Protein AF-A0A9N9NTY4-F1 (afdb_monomer)

Mean predicted aligned error: 12.46 Å

Solvent-accessible surface area (backbone atoms only — not comparable to full-atom values): 7813 Å² total; per-residue (Å²): 131,90,59,57,76,75,66,49,48,66,52,98,88,73,50,57,98,69,40,56,17,31,62,40,91,76,48,48,73,50,34,24,39,99,88,70,46,78,51,60,67,74,39,76,20,42,33,26,40,33,42,88,59,48,63,97,58,52,89,96,32,67,69,62,27,59,68,37,36,48,98,88,60,28,34,60,66,55,32,26,24,28,38,40,92,86,54,37,33,30,68,80,48,58,77,69,57,55,49,76,56,99,89,43,78,41,44,41,66,62,55,24,53,62,53,40,72,36,94,91,40,92,73,61,86,67,76,88,85,131

Foldseek 3Di:
DPFFDDQADDDPVDDDPQWPHAGDPFKDKFFAAPVGDTDDAPDKHWIWMDGPRGDCADDPCVPRRVVQADPVGTGGPQFIWGAHPVRIIGTDGGNAPFDQDPNDTDHQVVVFVVVCVDPVDPGDGDDDDD

Secondary structure (DSSP, 8-state):
--SBS--EE--TTT--TTEEEEEPTT-EEEEE-TTSPBP-TT-EEEEEEESTTB---BTTBHHHHHHHB-TTSPEEEEEEEEE-TTSEEEEEEETT--EEETTEEE-HHHHHHHHHTSTT-S--------

pLDDT: mean 73.27, std 14.18, range [39.06, 92.06]

Sequence (130 aa):
LTETKFISWADEKKSAIDSVGMLLPNIEAKIIAEDGREMGYDDPGELCVRGPSVMKGYLNDECTTNKAFDKDGFLYMGDVAVMNKQGNLDITDRLKELIKYTGFQIAPAELEEIIISRPAVLDAAVLALT

Nearest PDB structures (foldseek):
  4fuq-assembly4_D  TM=7.267E-01  e=2.815E-09  Rhodopseudomonas palustris CGA009
  7tz4-assembly1_A  TM=7.138E-01  e=2.380E-09  Pseudomonas aeruginosa
  7tyb-assembly1_A  TM=7.105E-01  e=4.926E-09  Pseudomonas aeruginosa PAO1
  6e97-assembly1_A  TM=7.105E-01  e=1.687E-08  Thermobifida fusca YX
  9bhz-assembly1_A  TM=6.973E-01  e=2.110E-08  Acinetobacter baumannii ATCC 17978

Radius of gyration: 16.93 Å; Cα contacts (8 Å, |Δi|>4): 215; chains: 1; bounding box: 40×39×44 Å

InterPro domains:
  IPR000873 AMP-dependent synthetase/ligase domain [PF00501] (1-59)
  IPR042099 ANL, N-terminal domain [G3DSA:3.40.50.12780] (1-96)
  IPR045851 AMP-binding enzyme domain superfamily [G3DSA:3.30.300.30] (97-130)

Organism: NCBI:txid94023

Structure (mmCIF, N/CA/C/O backbone):
data_AF-A0A9N9NTY4-F1
#
_entry.id   AF-A0A9N9NTY4-F1
#
loop_
_atom_site.group_PDB
_atom_site.id
_atom_site.type_symbol
_atom_site.label_atom_id
_atom_site.label_alt_id
_atom_site.label_comp_id
_atom_site.label_asym_id
_atom_site.label_entity_id
_atom_site.label_seq_id
_atom_site.pdbx_PDB_ins_code
_atom_site.Cartn_x
_atom_site.Cartn_y
_atom_site.Cartn_z
_atom_site.occupancy
_atom_site.B_iso_or_equiv
_atom_site.auth_seq_id
_atom_site.auth_comp_id
_atom_site.auth_asym_id
_atom_site.auth_atom_id
_atom_site.pdbx_PDB_model_num
ATOM 1 N N . LEU A 1 1 ? 3.643 10.136 3.671 1.00 42.28 1 LEU A N 1
ATOM 2 C CA . LEU A 1 1 ? 4.093 9.729 5.030 1.00 42.28 1 LEU A CA 1
ATOM 3 C C . LEU A 1 1 ? 3.597 10.663 6.153 1.00 42.28 1 LEU A C 1
ATOM 5 O O . LEU A 1 1 ? 4.083 10.555 7.270 1.00 42.28 1 LEU A O 1
ATOM 9 N N . THR A 1 2 ? 2.609 11.539 5.926 1.00 39.06 2 THR A N 1
ATOM 10 C CA . THR A 1 2 ? 2.143 12.499 6.959 1.00 39.06 2 THR A CA 1
ATOM 11 C C . THR A 1 2 ? 0.849 12.060 7.659 1.00 39.06 2 THR A C 1
ATOM 13 O O . THR A 1 2 ? 0.351 12.765 8.529 1.00 39.06 2 THR A O 1
ATOM 16 N N . GLU A 1 3 ? 0.303 10.899 7.295 1.00 49.25 3 GLU A N 1
ATOM 17 C CA . GLU A 1 3 ? -1.089 10.533 7.607 1.00 49.25 3 GLU A CA 1
ATOM 18 C C . GLU A 1 3 ? -1.210 9.370 8.601 1.00 49.25 3 GLU A C 1
ATOM 20 O O . GLU A 1 3 ? -2.264 9.177 9.207 1.00 49.25 3 GLU A O 1
ATOM 25 N N . THR A 1 4 ? -0.109 8.661 8.861 1.00 41.59 4 THR A N 1
ATOM 26 C CA . THR A 1 4 ? -0.059 7.559 9.829 1.00 41.59 4 THR A CA 1
ATOM 27 C C . THR A 1 4 ? 1.339 7.443 10.423 1.00 41.59 4 THR A C 1
ATOM 29 O O . THR A 1 4 ? 2.341 7.281 9.727 1.00 41.59 4 THR A O 1
ATOM 32 N N . LYS A 1 5 ? 1.411 7.563 11.749 1.00 43.97 5 LYS A N 1
ATOM 33 C CA . LYS A 1 5 ? 2.654 7.531 12.521 1.00 43.97 5 LYS A CA 1
ATOM 34 C C . LYS A 1 5 ? 2.789 6.124 13.118 1.00 43.97 5 LYS A C 1
ATOM 36 O O . LYS A 1 5 ? 2.359 5.909 14.240 1.00 43.97 5 LYS A O 1
ATOM 41 N N . PHE A 1 6 ? 3.354 5.190 12.349 1.00 50.50 6 PHE A N 1
ATOM 42 C CA . PHE A 1 6 ? 3.587 3.774 12.703 1.00 50.50 6 PHE A CA 1
ATOM 43 C C . PHE A 1 6 ? 2.306 2.927 12.857 1.00 50.50 6 PHE A C 1
ATOM 45 O O . PHE A 1 6 ? 1.558 3.074 13.820 1.00 50.50 6 PHE A O 1
ATOM 52 N N . ILE A 1 7 ? 2.065 2.024 11.901 1.00 52.34 7 ILE A N 1
ATOM 53 C CA . ILE A 1 7 ? 0.901 1.111 11.888 1.00 52.34 7 ILE A CA 1
ATOM 54 C C . ILE A 1 7 ? 1.272 -0.360 12.089 1.00 52.34 7 ILE A C 1
ATOM 56 O O . ILE A 1 7 ? 0.405 -1.178 12.393 1.00 52.34 7 ILE A O 1
ATOM 60 N N . SER A 1 8 ? 2.551 -0.694 11.949 1.00 46.47 8 SER A N 1
ATOM 61 C CA . SER A 1 8 ? 3.057 -2.055 12.046 1.00 46.47 8 SER A CA 1
ATOM 62 C C . SER A 1 8 ? 4.344 -2.112 12.864 1.00 46.47 8 SER A C 1
ATOM 64 O O . SER A 1 8 ? 5.054 -1.114 13.028 1.00 46.47 8 SER A O 1
ATOM 66 N N . TRP A 1 9 ? 4.626 -3.296 13.395 1.00 42.50 9 TRP A N 1
ATOM 67 C CA . TRP A 1 9 ? 5.898 -3.661 14.005 1.00 42.50 9 TRP A CA 1
ATOM 68 C C . TRP A 1 9 ? 6.507 -4.812 13.199 1.00 42.50 9 TRP A C 1
ATOM 70 O O . TRP A 1 9 ? 5.833 -5.802 12.907 1.00 42.50 9 TRP A O 1
ATOM 80 N N . ALA A 1 10 ? 7.784 -4.671 12.846 1.00 46.66 10 ALA A N 1
ATOM 81 C CA . ALA A 1 10 ? 8.571 -5.736 12.244 1.00 46.66 10 ALA A CA 1
ATOM 82 C C . ALA A 1 10 ? 9.337 -6.480 13.349 1.00 46.66 10 ALA A C 1
ATOM 84 O O . ALA A 1 10 ? 10.098 -5.868 14.101 1.00 46.66 10 ALA A O 1
ATOM 85 N N . ASP A 1 11 ? 9.137 -7.794 13.451 1.00 43.22 11 ASP A N 1
ATOM 86 C CA . ASP A 1 11 ? 9.955 -8.656 14.305 1.00 43.22 11 ASP A CA 1
ATOM 87 C C . ASP A 1 11 ? 11.229 -9.062 13.553 1.00 43.22 11 ASP A C 1
ATOM 89 O O . ASP A 1 11 ? 11.160 -9.724 12.514 1.00 43.22 11 ASP A O 1
ATOM 93 N N . GLU A 1 12 ? 12.400 -8.725 14.102 1.00 44.44 12 GLU A N 1
ATOM 94 C CA . GLU A 1 12 ? 13.717 -9.036 13.514 1.00 44.44 12 GLU A CA 1
ATOM 95 C C . GLU A 1 12 ? 13.955 -10.539 13.260 1.00 44.44 12 GLU A C 1
ATOM 97 O O . GLU A 1 12 ? 14.875 -10.894 12.526 1.00 44.44 12 GLU A O 1
ATOM 102 N N . LYS A 1 13 ? 13.157 -11.447 13.844 1.00 43.25 13 LYS A N 1
ATOM 103 C CA . LYS A 1 13 ? 13.338 -12.902 13.701 1.00 43.25 13 LYS A CA 1
ATOM 104 C C . LYS A 1 13 ? 12.305 -13.600 12.815 1.00 43.25 13 LYS A C 1
ATOM 106 O O . LYS A 1 13 ? 12.441 -14.809 12.612 1.00 43.25 13 LYS A O 1
ATOM 111 N N . LYS A 1 14 ? 11.298 -12.896 12.286 1.00 41.41 14 LYS A N 1
ATOM 112 C CA . LYS A 1 14 ? 10.193 -13.530 11.538 1.00 41.41 14 LYS A CA 1
ATOM 113 C C . LYS A 1 14 ? 9.655 -12.773 10.328 1.00 41.41 14 LYS A C 1
ATOM 115 O O . LYS A 1 14 ? 8.785 -13.321 9.652 1.00 41.41 14 LYS A O 1
ATOM 120 N N . SER A 1 15 ? 10.142 -11.574 10.026 1.00 39.59 15 SER A N 1
ATOM 121 C CA . SER A 1 15 ? 9.764 -10.926 8.773 1.00 39.59 15 SER A CA 1
ATOM 122 C C . SER A 1 15 ? 10.419 -11.656 7.603 1.00 39.59 15 SER A C 1
ATOM 124 O O . SER A 1 15 ? 11.644 -11.744 7.509 1.00 39.59 15 SER A O 1
ATOM 126 N N . ALA A 1 16 ? 9.592 -12.169 6.686 1.00 45.09 16 ALA A N 1
ATOM 127 C CA . ALA A 1 16 ? 10.030 -12.307 5.305 1.00 45.09 16 ALA A CA 1
ATOM 128 C C . ALA A 1 16 ? 10.618 -10.951 4.888 1.00 45.09 16 ALA A C 1
ATOM 130 O O . ALA A 1 16 ? 10.116 -9.916 5.318 1.00 45.09 16 ALA A O 1
ATOM 131 N N . ILE A 1 17 ? 11.706 -10.963 4.120 1.00 43.53 17 ILE A N 1
ATOM 132 C CA . ILE A 1 17 ? 12.552 -9.789 3.827 1.00 43.53 17 ILE A CA 1
ATOM 133 C C . ILE A 1 17 ? 11.755 -8.601 3.232 1.00 43.53 17 ILE A C 1
ATOM 135 O O . ILE A 1 17 ? 12.239 -7.476 3.259 1.00 43.53 17 ILE A O 1
ATOM 139 N N . ASP A 1 18 ? 10.520 -8.845 2.790 1.00 51.84 18 ASP A N 1
ATOM 140 C CA . ASP A 1 18 ? 9.605 -7.900 2.143 1.00 51.84 18 ASP A CA 1
ATOM 141 C C . ASP A 1 18 ? 8.352 -7.542 2.977 1.00 51.84 18 ASP A C 1
ATOM 143 O O . ASP A 1 18 ? 7.434 -6.874 2.507 1.00 51.84 18 ASP A O 1
ATOM 147 N N . SER A 1 19 ? 8.279 -8.011 4.228 1.00 58.72 19 SER A N 1
ATOM 148 C CA . SER A 1 19 ? 7.098 -7.832 5.074 1.00 58.72 19 SER A CA 1
ATOM 149 C C . SER A 1 19 ? 7.167 -6.580 5.935 1.00 58.72 19 SER A C 1
ATOM 151 O O . SER A 1 19 ? 8.116 -6.374 6.698 1.00 58.72 19 SER A O 1
ATOM 153 N N . VAL A 1 20 ? 6.089 -5.797 5.909 1.00 66.50 20 VAL A N 1
ATOM 154 C CA . VAL A 1 20 ? 5.887 -4.609 6.754 1.00 66.50 20 VAL A CA 1
ATOM 155 C C . VAL A 1 20 ? 5.555 -5.003 8.201 1.00 66.50 20 VAL A C 1
ATOM 157 O O . VAL A 1 20 ? 5.600 -4.165 9.108 1.00 66.50 20 VAL A O 1
ATOM 160 N N . GLY A 1 21 ? 5.317 -6.296 8.441 1.00 74.25 21 GLY A N 1
ATOM 161 C CA . GLY A 1 21 ? 5.156 -6.900 9.757 1.00 74.25 21 GLY A CA 1
ATOM 162 C C . GLY A 1 21 ? 3.698 -7.002 10.194 1.00 74.25 21 GLY A C 1
ATOM 163 O O . GLY A 1 21 ? 2.780 -6.941 9.376 1.00 74.25 21 GLY A O 1
ATOM 164 N N . MET A 1 22 ? 3.477 -7.193 11.495 1.00 77.81 22 MET A N 1
ATOM 165 C CA . MET A 1 22 ? 2.127 -7.299 12.056 1.00 77.81 22 MET A CA 1
ATOM 166 C C . MET A 1 22 ? 1.603 -5.929 12.483 1.00 77.81 22 MET A C 1
ATOM 168 O O . MET A 1 22 ? 2.370 -5.051 12.888 1.00 77.81 22 MET A O 1
ATOM 172 N N . LEU A 1 23 ? 0.282 -5.764 12.445 1.00 77.88 23 LEU A N 1
ATOM 173 C CA . LEU A 1 23 ? -0.385 -4.561 12.940 1.00 77.88 23 LEU A CA 1
ATOM 174 C C . LEU A 1 23 ? -0.122 -4.352 14.435 1.00 77.88 23 LEU A C 1
ATOM 176 O O . LEU A 1 23 ? -0.074 -5.304 15.219 1.00 77.88 23 LEU A O 1
ATOM 180 N N . LEU A 1 24 ? 0.003 -3.089 14.845 1.00 75.94 24 LEU A N 1
ATOM 181 C CA . LEU A 1 24 ? 0.071 -2.752 16.266 1.00 75.94 24 LEU A CA 1
ATOM 182 C C . LEU A 1 24 ? -1.264 -3.055 16.974 1.00 75.94 24 LEU A C 1
ATOM 184 O O . LEU A 1 24 ? -2.329 -3.010 16.35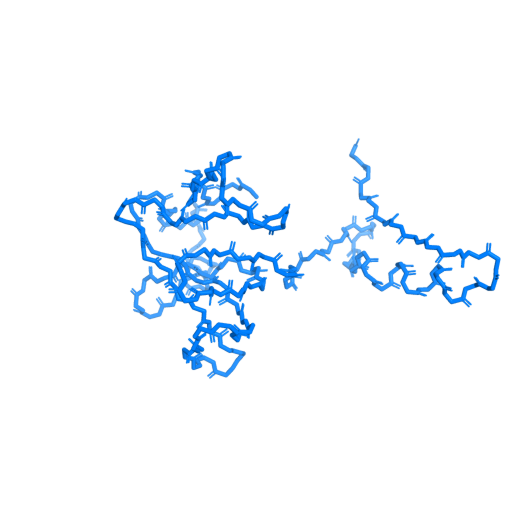3 1.00 75.94 24 LEU A O 1
ATOM 188 N N . PRO A 1 25 ? -1.244 -3.304 18.297 1.00 75.38 25 PRO A N 1
ATOM 189 C CA . PRO A 1 25 ? -2.466 -3.487 19.072 1.00 75.38 25 PRO A CA 1
ATOM 190 C C . PRO A 1 25 ? -3.423 -2.300 18.910 1.00 75.38 25 PRO A C 1
ATOM 192 O O . PRO A 1 25 ? -3.000 -1.144 18.965 1.00 75.38 25 PRO A O 1
ATOM 195 N N . ASN A 1 26 ? -4.720 -2.589 18.784 1.00 79.56 26 ASN A N 1
ATOM 196 C CA . ASN A 1 26 ? -5.791 -1.611 18.534 1.00 79.56 26 ASN A CA 1
ATOM 197 C C . ASN A 1 26 ? -5.746 -0.933 17.152 1.00 79.56 26 ASN A C 1
ATOM 199 O O . ASN A 1 26 ? -6.387 0.103 16.967 1.00 79.56 26 ASN A O 1
ATOM 203 N N . ILE A 1 27 ? -5.006 -1.499 16.197 1.00 82.56 27 ILE A N 1
ATOM 204 C CA . ILE A 1 27 ? -5.114 -1.155 14.779 1.00 82.56 27 ILE A CA 1
ATOM 205 C C . ILE A 1 27 ? -5.847 -2.285 14.064 1.00 82.56 27 IL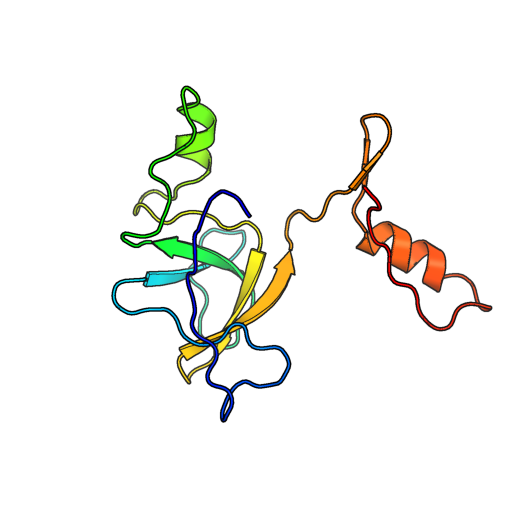E A C 1
ATOM 207 O O . ILE A 1 27 ? -5.492 -3.455 14.182 1.00 82.56 27 ILE A O 1
ATOM 211 N N . GLU A 1 28 ? -6.875 -1.913 13.319 1.00 86.69 28 GLU A N 1
ATOM 212 C CA . GLU A 1 28 ? -7.612 -2.787 12.421 1.00 86.69 28 GLU A CA 1
ATOM 213 C C . GLU A 1 28 ? -7.191 -2.459 10.990 1.00 86.69 28 GLU A C 1
ATOM 215 O O . GLU A 1 28 ? -7.093 -1.286 10.625 1.00 86.69 28 GLU A O 1
ATOM 220 N N . ALA A 1 29 ? -6.959 -3.480 10.172 1.00 87.31 29 ALA A N 1
ATOM 221 C CA . ALA A 1 29 ? -6.746 -3.301 8.745 1.00 87.31 29 ALA A CA 1
ATOM 222 C C . ALA A 1 29 ? -7.624 -4.266 7.958 1.00 87.31 29 ALA A C 1
ATOM 224 O O . ALA A 1 29 ? -7.873 -5.388 8.402 1.00 87.31 29 ALA A O 1
ATOM 225 N N . LYS A 1 30 ? -8.062 -3.820 6.786 1.00 88.88 30 LYS A N 1
ATOM 226 C CA . LYS A 1 30 ? -8.738 -4.644 5.789 1.00 88.88 30 LYS A CA 1
ATOM 227 C C . LYS A 1 30 ? -8.089 -4.420 4.430 1.00 88.88 30 LYS A C 1
ATOM 229 O O . LYS A 1 30 ? -7.618 -3.319 4.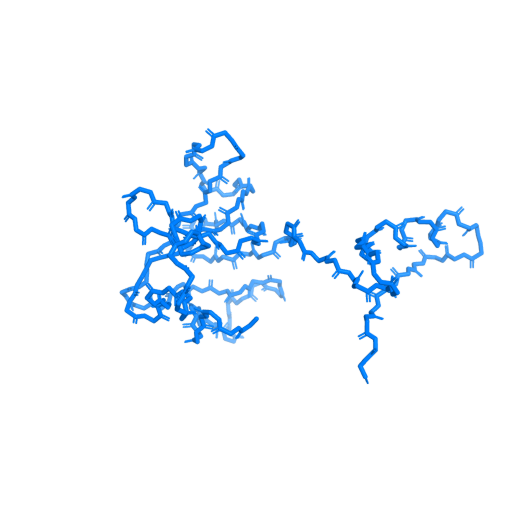143 1.00 88.88 30 LYS A O 1
ATOM 234 N N . ILE A 1 31 ? -8.067 -5.473 3.623 1.00 89.19 31 ILE A N 1
ATOM 235 C CA . ILE A 1 31 ? -7.661 -5.413 2.221 1.00 89.19 31 ILE A CA 1
ATOM 236 C C . ILE A 1 31 ? -8.940 -5.372 1.399 1.00 89.19 31 ILE A C 1
ATOM 238 O O . ILE A 1 31 ? -9.826 -6.202 1.611 1.00 89.19 31 ILE A O 1
ATOM 242 N N . ILE A 1 32 ? -9.064 -4.404 0.501 1.00 90.25 32 ILE A N 1
ATOM 243 C CA . ILE A 1 32 ? -10.238 -4.269 -0.363 1.00 90.25 32 ILE A CA 1
ATOM 244 C C . ILE A 1 32 ? -9.843 -4.350 -1.836 1.00 90.25 32 ILE A C 1
ATOM 246 O O . ILE A 1 32 ? -8.784 -3.879 -2.238 1.00 90.25 32 ILE A O 1
ATOM 250 N N . ALA A 1 33 ? -10.697 -4.941 -2.658 1.00 86.88 33 ALA A N 1
ATOM 251 C CA . ALA A 1 33 ? -10.575 -4.855 -4.105 1.00 86.88 33 ALA A CA 1
ATOM 252 C C . ALA A 1 33 ? -11.061 -3.491 -4.618 1.00 86.88 33 ALA A C 1
ATOM 254 O O . ALA A 1 33 ? -11.766 -2.756 -3.923 1.00 86.88 33 ALA A O 1
ATOM 255 N N . GLU A 1 34 ? -10.749 -3.185 -5.879 1.00 79.56 34 GLU A N 1
ATOM 256 C CA . GLU A 1 34 ? -11.209 -1.965 -6.560 1.00 79.56 34 GLU A CA 1
ATOM 257 C C . GLU A 1 34 ? -12.744 -1.839 -6.610 1.00 79.56 34 GLU A C 1
ATOM 259 O O . GLU A 1 34 ? -13.284 -0.738 -6.712 1.00 79.56 34 GLU A O 1
ATOM 264 N N . ASP A 1 35 ? -13.468 -2.960 -6.520 1.00 80.19 35 ASP A N 1
ATOM 265 C CA . ASP A 1 35 ? -14.932 -3.000 -6.473 1.00 80.19 35 ASP A CA 1
ATOM 266 C C . ASP A 1 35 ? -15.514 -2.786 -5.059 1.00 80.19 35 ASP A C 1
ATOM 268 O O . ASP A 1 35 ? -16.737 -2.804 -4.880 1.00 80.19 35 ASP A O 1
ATOM 272 N N . GLY A 1 36 ? -14.653 -2.563 -4.061 1.00 79.62 36 GLY A N 1
ATOM 273 C CA . GLY A 1 36 ? -15.011 -2.318 -2.666 1.00 79.62 36 GLY A CA 1
ATOM 274 C C . GLY A 1 36 ? -15.313 -3.578 -1.853 1.00 79.62 36 GLY A C 1
ATOM 275 O O . GLY A 1 36 ? -15.824 -3.465 -0.737 1.00 79.62 36 GLY A O 1
ATOM 276 N N . ARG A 1 37 ? -15.044 -4.780 -2.379 1.00 85.56 37 ARG A N 1
ATOM 277 C CA . ARG A 1 37 ? -15.181 -6.029 -1.614 1.00 85.56 37 ARG A CA 1
ATOM 278 C C . ARG A 1 37 ? -13.957 -6.275 -0.749 1.00 85.56 37 ARG A C 1
ATOM 280 O O . ARG A 1 37 ? -12.837 -6.024 -1.175 1.00 85.56 37 ARG A O 1
ATOM 287 N N . GLU A 1 38 ? -14.172 -6.819 0.443 1.00 86.56 38 GLU A N 1
ATOM 288 C CA . GLU A 1 38 ? -13.076 -7.282 1.293 1.00 86.56 38 GLU A CA 1
ATOM 289 C C . GLU A 1 38 ? -12.441 -8.542 0.698 1.00 86.56 38 GLU A C 1
ATOM 291 O O . GLU A 1 38 ? -13.139 -9.496 0.339 1.00 86.56 38 GLU A O 1
ATOM 296 N N . MET A 1 39 ? -11.117 -8.522 0.592 1.00 88.06 39 MET A N 1
ATOM 297 C CA . MET A 1 39 ? -10.314 -9.624 0.079 1.00 88.06 39 MET A CA 1
ATOM 298 C C . MET A 1 39 ? -9.897 -10.566 1.207 1.00 88.06 39 MET A C 1
ATOM 300 O O . MET A 1 39 ? -9.823 -10.186 2.379 1.00 88.06 39 MET A O 1
ATOM 304 N N . GLY A 1 40 ? -9.657 -11.826 0.844 1.00 86.88 40 GLY A N 1
ATOM 305 C CA . GLY A 1 40 ? -9.183 -12.846 1.769 1.00 86.88 40 GLY A CA 1
ATOM 306 C C . GLY A 1 40 ? -7.691 -12.723 2.073 1.00 86.88 40 GLY A C 1
ATOM 307 O O . GLY A 1 40 ? -6.994 -11.827 1.602 1.00 86.88 40 GLY A O 1
ATOM 308 N N . TYR A 1 41 ? -7.192 -13.670 2.867 1.00 86.75 41 TYR A N 1
ATOM 309 C CA . TYR A 1 41 ? -5.751 -13.828 3.041 1.00 86.75 41 TYR A CA 1
ATOM 310 C C . TYR A 1 41 ? -5.087 -14.244 1.729 1.00 86.75 41 TYR A C 1
ATOM 312 O O . TYR A 1 41 ? -5.655 -15.037 0.981 1.00 86.75 41 TYR A O 1
ATOM 320 N N . ASP A 1 42 ? -3.854 -13.787 1.532 1.00 86.19 42 ASP A N 1
ATOM 321 C CA . ASP A 1 42 ? -3.000 -14.076 0.377 1.00 86.19 42 ASP A CA 1
ATOM 322 C C . ASP A 1 42 ? -3.499 -13.469 -0.959 1.00 86.19 42 ASP A C 1
ATOM 324 O O . ASP A 1 42 ? -2.878 -13.695 -1.997 1.00 86.19 42 ASP A O 1
ATOM 328 N N . ASP A 1 43 ? -4.559 -12.650 -0.932 1.00 86.25 43 ASP A N 1
ATOM 329 C CA . ASP A 1 43 ? -5.058 -11.903 -2.089 1.00 86.25 43 ASP A CA 1
ATOM 330 C C . ASP A 1 43 ? -4.632 -10.417 -2.033 1.00 86.25 43 ASP A C 1
ATOM 332 O O . ASP A 1 43 ? -4.761 -9.782 -0.979 1.00 86.25 43 ASP A O 1
ATOM 336 N N . PRO A 1 44 ? -4.152 -9.829 -3.147 1.00 86.06 44 PRO A N 1
ATOM 337 C CA . PRO A 1 44 ? -3.766 -8.420 -3.203 1.00 86.06 44 PRO A CA 1
ATOM 338 C C . PRO A 1 44 ? -4.972 -7.482 -3.315 1.00 86.06 44 PRO A C 1
ATOM 340 O O . PRO A 1 44 ? -5.938 -7.760 -4.028 1.00 86.06 44 PRO A O 1
ATOM 343 N N . GLY A 1 45 ? -4.877 -6.326 -2.660 1.00 88.00 45 GLY A N 1
ATOM 344 C CA . GLY A 1 45 ? -5.851 -5.241 -2.771 1.00 88.00 45 GLY A CA 1
ATOM 345 C C . GLY A 1 45 ? -5.383 -3.961 -2.080 1.00 88.00 45 GLY A C 1
ATOM 346 O O . GLY A 1 45 ? -4.286 -3.903 -1.530 1.00 88.00 45 GLY A O 1
ATOM 347 N N . GLU A 1 46 ? -6.209 -2.922 -2.103 1.00 87.00 46 GLU A N 1
ATOM 348 C CA . GLU A 1 46 ? -5.916 -1.662 -1.425 1.00 87.00 46 GLU A CA 1
ATOM 349 C C . GLU A 1 46 ? -5.980 -1.834 0.098 1.00 87.00 46 GLU A C 1
ATOM 351 O O . GLU A 1 46 ? -6.945 -2.360 0.663 1.00 87.00 46 GLU A O 1
ATOM 356 N N . LEU A 1 47 ? -4.936 -1.360 0.775 1.00 87.31 47 LEU A N 1
ATOM 357 C CA . LEU A 1 47 ? -4.845 -1.367 2.223 1.00 87.31 47 LEU A CA 1
ATOM 358 C C . LEU A 1 47 ? -5.695 -0.250 2.833 1.00 87.31 47 LEU A C 1
ATOM 360 O O . LEU A 1 47 ? -5.483 0.937 2.579 1.00 87.31 47 LEU A O 1
ATOM 364 N N . CYS A 1 48 ? -6.591 -0.636 3.735 1.00 88.31 48 CYS A N 1
ATOM 365 C CA . CYS A 1 48 ? -7.401 0.278 4.525 1.00 88.31 48 CYS A CA 1
ATOM 366 C C . CYS A 1 48 ? -7.152 0.059 6.017 1.00 88.31 48 CYS A C 1
ATOM 368 O O . CYS A 1 48 ? -7.207 -1.078 6.486 1.00 88.31 48 CYS A O 1
ATOM 370 N N . VAL A 1 49 ? -6.926 1.126 6.788 1.00 87.56 49 VAL A N 1
ATOM 371 C CA . VAL A 1 49 ? -6.593 1.025 8.223 1.00 87.56 49 VAL A CA 1
ATOM 372 C C . VAL A 1 49 ? -7.485 1.889 9.108 1.00 87.56 49 VAL A C 1
ATOM 374 O O . VAL A 1 49 ? -7.872 2.997 8.747 1.00 87.56 49 VAL A O 1
ATOM 377 N N . ARG A 1 50 ? -7.781 1.407 10.314 1.00 86.44 50 ARG A N 1
ATOM 378 C CA . ARG A 1 50 ? -8.527 2.122 11.352 1.00 86.44 50 ARG A CA 1
ATOM 379 C C . ARG A 1 50 ? -7.832 1.946 12.694 1.00 86.44 50 ARG A C 1
ATOM 381 O O . ARG A 1 50 ? -7.403 0.854 13.048 1.00 86.44 50 ARG A O 1
ATOM 388 N N . GLY A 1 51 ? -7.727 3.019 13.465 1.00 84.31 51 GLY A N 1
ATOM 389 C CA . GLY A 1 51 ? -7.136 2.944 14.794 1.00 84.31 51 GLY A CA 1
ATOM 390 C C . GLY A 1 51 ? -6.864 4.314 15.407 1.00 84.31 51 GLY A C 1
ATOM 391 O O . GLY A 1 51 ? -7.021 5.339 14.743 1.00 84.31 51 GLY A O 1
ATOM 392 N N . PRO A 1 52 ? -6.413 4.351 16.669 1.00 78.06 52 PRO A N 1
ATOM 393 C CA . PRO A 1 52 ? -6.148 5.594 17.393 1.00 78.06 52 PRO A CA 1
ATOM 394 C C . PRO A 1 52 ? -4.982 6.405 16.805 1.00 78.06 52 PRO A C 1
ATOM 396 O O . PRO A 1 52 ? -4.885 7.604 17.057 1.00 78.06 52 PRO A O 1
ATOM 399 N N . SER A 1 53 ? -4.10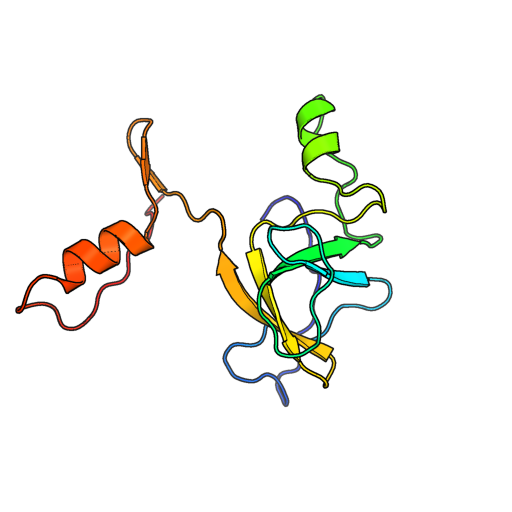9 5.759 16.027 1.00 72.88 53 SER A N 1
ATOM 400 C CA . SER A 1 53 ? -2.960 6.383 15.356 1.00 72.88 53 SER A CA 1
ATOM 401 C C . SER A 1 53 ? -3.284 6.954 13.969 1.00 72.88 53 SER A C 1
ATOM 403 O O . SER A 1 53 ? -2.401 7.534 13.334 1.00 72.88 53 SER A O 1
ATOM 405 N N . VAL A 1 54 ? -4.517 6.778 13.481 1.00 78.44 54 VAL A N 1
ATOM 406 C CA . VAL A 1 54 ? -4.964 7.277 12.174 1.00 78.44 54 VAL A CA 1
ATOM 407 C C . VAL A 1 54 ? -5.342 8.755 12.293 1.00 78.44 54 VAL A C 1
ATOM 409 O O . VAL A 1 54 ? -5.928 9.181 13.293 1.00 78.44 54 VAL A O 1
ATOM 412 N N . MET A 1 55 ? -4.980 9.563 11.291 1.00 75.19 55 MET A N 1
ATOM 413 C CA . MET A 1 55 ? -5.356 10.978 11.257 1.00 75.19 55 MET A CA 1
ATOM 414 C C . MET A 1 55 ? -6.879 11.167 11.349 1.00 75.19 55 MET A C 1
ATOM 416 O O . MET A 1 55 ? -7.650 10.312 10.934 1.00 75.19 55 MET A O 1
ATOM 420 N N . LYS A 1 56 ? -7.333 12.312 11.867 1.00 72.06 56 LYS A N 1
ATOM 421 C CA . LYS A 1 56 ? -8.774 12.633 11.918 1.00 72.06 56 LYS A CA 1
ATOM 422 C C . LYS A 1 56 ? -9.323 13.191 10.601 1.00 72.06 56 LYS A C 1
ATOM 424 O O . LYS A 1 56 ? -10.530 13.341 10.469 1.00 72.06 56 LYS A O 1
ATOM 429 N N . GLY A 1 57 ? -8.438 13.548 9.674 1.00 72.50 57 GLY A N 1
ATOM 430 C CA . GLY A 1 57 ? -8.770 14.231 8.432 1.00 72.50 57 GLY A CA 1
ATOM 431 C C . GLY A 1 57 ? -7.779 15.336 8.100 1.00 72.50 57 GLY A C 1
ATOM 432 O O . GLY A 1 57 ? -6.860 15.636 8.868 1.00 72.50 57 GLY A O 1
ATOM 433 N N . TYR A 1 58 ? -7.995 15.952 6.946 1.00 72.06 58 TYR A N 1
ATOM 434 C CA . TYR A 1 58 ? -7.198 17.063 6.456 1.00 72.06 58 TYR A CA 1
ATOM 435 C C . TYR A 1 58 ? -7.729 18.387 6.999 1.00 72.06 58 TYR A C 1
ATOM 437 O O . TYR A 1 58 ? -8.934 18.644 7.029 1.00 72.06 58 TYR A O 1
ATOM 445 N N . LEU A 1 59 ? -6.809 19.252 7.425 1.00 69.25 59 LEU A N 1
ATOM 446 C CA . LEU A 1 59 ? -7.153 20.561 7.966 1.00 69.25 59 LEU A CA 1
ATOM 447 C C . LEU A 1 59 ? -7.868 21.409 6.903 1.00 69.25 59 LEU A C 1
ATOM 449 O O . LEU A 1 59 ? -7.293 21.695 5.857 1.00 69.25 59 LEU A O 1
ATOM 453 N N . ASN A 1 60 ? -9.090 21.850 7.213 1.00 68.69 60 ASN A N 1
ATOM 454 C CA . ASN A 1 60 ? -9.941 22.686 6.355 1.00 68.69 60 ASN A CA 1
ATOM 455 C C . ASN A 1 60 ? -10.309 22.074 4.990 1.00 68.69 60 ASN A C 1
ATOM 457 O O . ASN A 1 60 ? -10.722 22.809 4.094 1.00 68.69 60 ASN A O 1
ATOM 461 N N . ASP A 1 61 ? -10.199 20.754 4.828 1.00 72.75 61 ASP A N 1
ATOM 462 C CA . ASP A 1 61 ? -10.606 20.070 3.599 1.00 72.75 61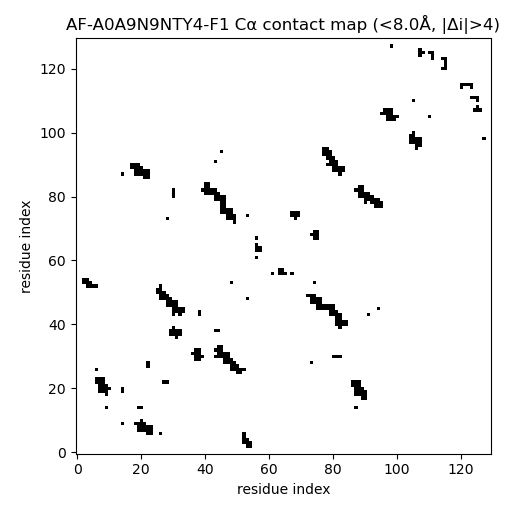 ASP A CA 1
ATOM 463 C C . ASP A 1 61 ? -11.479 18.847 3.907 1.00 72.75 61 ASP A C 1
ATOM 465 O O . ASP A 1 61 ? -11.039 17.693 3.934 1.00 72.75 61 ASP A O 1
ATOM 469 N N . GLU A 1 62 ? -12.757 19.120 4.165 1.00 75.31 62 GLU A N 1
ATOM 470 C CA . GLU A 1 62 ? -13.768 18.099 4.451 1.00 75.31 62 GLU A CA 1
ATOM 471 C C . GLU A 1 62 ? -14.053 17.206 3.237 1.00 75.31 62 GLU A C 1
ATOM 473 O O . GLU A 1 62 ? -14.375 16.031 3.396 1.00 75.31 62 GLU A O 1
ATOM 478 N N . CYS A 1 63 ? -13.897 17.727 2.015 1.00 73.81 63 CYS A N 1
ATOM 479 C CA . CYS A 1 63 ? -14.117 16.954 0.794 1.00 73.81 63 CYS A CA 1
ATOM 480 C C . CYS A 1 63 ? -13.046 15.871 0.639 1.00 73.81 63 CYS A C 1
ATOM 482 O O . CYS A 1 63 ? -13.371 14.709 0.390 1.00 73.81 63 CYS A O 1
ATOM 484 N N . THR A 1 64 ? -11.778 16.235 0.830 1.00 69.50 64 THR A N 1
ATOM 485 C CA . THR A 1 64 ? -10.661 15.284 0.779 1.00 69.50 64 THR A CA 1
ATOM 486 C C . THR A 1 64 ? -10.682 14.348 1.983 1.00 69.50 64 THR A C 1
ATOM 488 O O . THR A 1 64 ? -10.439 13.156 1.825 1.00 69.50 64 THR A O 1
ATOM 491 N N . THR A 1 65 ? -11.083 14.839 3.159 1.00 73.94 65 THR A N 1
ATOM 492 C CA . THR A 1 65 ? -11.301 13.997 4.346 1.00 73.94 65 THR A CA 1
ATOM 493 C C . THR A 1 65 ? -12.345 12.918 4.071 1.00 73.94 65 THR A C 1
ATOM 495 O O . THR A 1 65 ? -12.046 11.740 4.202 1.00 73.94 65 THR A O 1
ATOM 498 N N . ASN A 1 66 ? -13.534 13.278 3.587 1.00 76.44 66 ASN A N 1
ATOM 499 C CA . ASN A 1 66 ? -14.598 12.306 3.312 1.00 76.44 66 ASN A CA 1
ATOM 500 C C . ASN A 1 66 ? -14.250 11.306 2.200 1.00 76.44 66 ASN A C 1
ATOM 502 O O . ASN A 1 66 ? -14.837 10.233 2.152 1.00 76.44 66 ASN A O 1
ATOM 506 N N . LYS A 1 67 ? -13.323 11.649 1.298 1.00 77.06 67 LYS A N 1
ATOM 507 C CA . LYS A 1 67 ? -12.814 10.728 0.270 1.00 77.06 67 LYS A CA 1
ATOM 508 C C . LYS A 1 67 ? -11.719 9.801 0.786 1.00 77.06 67 LYS A C 1
ATOM 510 O O . LYS A 1 67 ? -11.544 8.725 0.231 1.00 77.06 67 LYS A O 1
ATOM 515 N N . ALA A 1 68 ? -10.972 10.230 1.798 1.00 76.44 68 ALA A N 1
ATOM 516 C CA . ALA A 1 68 ? -9.911 9.438 2.400 1.00 76.44 68 ALA A CA 1
ATOM 517 C C . ALA A 1 68 ? -10.458 8.353 3.336 1.00 76.44 68 ALA A C 1
ATOM 519 O O . ALA A 1 68 ? -9.773 7.364 3.564 1.00 76.44 68 ALA A O 1
ATOM 520 N N . PHE A 1 69 ? -11.683 8.499 3.846 1.00 82.69 69 PHE A N 1
ATOM 521 C CA . PHE A 1 69 ? -12.306 7.498 4.709 1.00 82.69 69 PHE A CA 1
ATOM 522 C C . PHE A 1 69 ? -13.412 6.716 4.004 1.00 82.69 69 PHE A C 1
ATOM 524 O O . PHE A 1 69 ? -14.233 7.268 3.275 1.00 82.69 69 PHE A O 1
ATOM 531 N N . ASP A 1 70 ? -13.467 5.420 4.282 1.00 82.06 70 ASP A N 1
ATOM 532 C CA . ASP A 1 70 ? -14.607 4.572 3.976 1.00 82.06 70 ASP A CA 1
ATOM 533 C C . ASP A 1 70 ? -15.766 4.832 4.957 1.00 82.06 70 ASP A C 1
ATOM 535 O O . ASP A 1 70 ? -15.598 5.417 6.031 1.00 82.06 70 ASP A O 1
ATOM 539 N N . LYS A 1 71 ? -16.956 4.337 4.612 1.00 79.56 71 LYS A N 1
ATOM 540 C CA . LYS A 1 71 ? -18.209 4.454 5.375 1.00 79.56 71 LYS A CA 1
ATOM 541 C C . LYS A 1 71 ? -18.079 3.936 6.811 1.00 79.56 71 LYS A C 1
ATOM 543 O O . LYS A 1 71 ? -18.738 4.455 7.706 1.00 79.56 71 LYS A O 1
ATOM 548 N N . ASP A 1 72 ? -17.202 2.955 7.020 1.00 79.88 72 ASP A N 1
ATOM 549 C CA . ASP A 1 72 ? -16.927 2.329 8.319 1.00 79.88 72 ASP A CA 1
ATOM 550 C C . ASP A 1 72 ? -15.765 2.992 9.093 1.00 79.88 72 ASP A C 1
ATOM 552 O O . ASP A 1 72 ? -15.327 2.493 10.138 1.00 79.88 72 ASP A O 1
ATOM 556 N N . GLY A 1 73 ? -15.252 4.123 8.592 1.00 81.50 73 GLY A N 1
ATOM 557 C CA . GLY A 1 73 ? -14.192 4.912 9.222 1.00 81.50 73 GLY A CA 1
ATOM 558 C C . GLY A 1 73 ? -12.778 4.367 9.010 1.00 81.50 73 GLY A C 1
ATOM 559 O O . GLY A 1 73 ? -11.888 4.670 9.804 1.00 81.50 73 GLY A O 1
ATOM 560 N N . PHE A 1 74 ? -12.563 3.555 7.973 1.00 85.12 74 PHE A N 1
ATOM 561 C CA . PHE A 1 74 ? -11.228 3.108 7.570 1.00 85.12 74 PHE A CA 1
ATOM 562 C C . PHE A 1 74 ? -10.584 4.132 6.638 1.00 85.12 74 PHE A C 1
ATOM 564 O O . PHE A 1 74 ? -11.227 4.583 5.701 1.00 85.12 74 PHE A O 1
ATOM 571 N N . LEU A 1 75 ? -9.325 4.482 6.882 1.00 84.75 75 LEU A N 1
ATOM 572 C CA . LEU A 1 75 ? -8.524 5.325 6.001 1.00 84.75 75 LEU A CA 1
ATOM 573 C C . LEU A 1 75 ? -8.004 4.491 4.825 1.00 84.75 75 LEU A C 1
ATOM 575 O O . LEU A 1 75 ? -7.308 3.500 5.055 1.00 84.75 75 LEU A O 1
ATOM 579 N N . TYR A 1 76 ? -8.296 4.921 3.599 1.00 84.62 76 TYR A N 1
ATOM 580 C CA . TYR A 1 76 ? -7.667 4.415 2.379 1.00 84.62 76 TYR A CA 1
ATOM 581 C C . TYR A 1 76 ? -6.199 4.853 2.352 1.00 84.62 76 TYR A C 1
ATOM 583 O O . TYR A 1 76 ? -5.908 6.052 2.353 1.00 84.62 76 TYR A O 1
ATOM 591 N N . MET A 1 77 ? -5.268 3.898 2.351 1.00 77.75 77 MET A N 1
ATOM 592 C CA . MET A 1 77 ? -3.832 4.206 2.353 1.00 77.75 77 MET A CA 1
ATOM 593 C C . MET A 1 77 ? -3.303 4.493 0.945 1.00 77.75 77 MET A C 1
ATOM 595 O O . MET A 1 77 ? -2.274 5.152 0.811 1.00 77.75 77 MET A O 1
ATOM 599 N N . GLY A 1 78 ? -3.999 4.032 -0.103 1.00 75.06 78 GLY A N 1
ATOM 600 C CA . GLY A 1 78 ? -3.510 4.127 -1.478 1.00 75.06 78 GLY A CA 1
ATOM 601 C C . GLY A 1 78 ? -2.276 3.259 -1.748 1.00 75.06 78 GLY A C 1
ATOM 602 O O . GLY A 1 78 ? -1.540 3.522 -2.698 1.00 75.06 78 GLY A O 1
ATOM 603 N N . ASP A 1 79 ? -2.048 2.237 -0.924 1.00 79.88 79 ASP A N 1
ATOM 604 C CA . ASP A 1 79 ? -0.994 1.237 -1.085 1.00 79.88 79 ASP A CA 1
ATOM 605 C C . ASP A 1 79 ? -1.662 -0.129 -1.336 1.00 79.88 79 ASP A C 1
ATOM 607 O O . ASP A 1 79 ? -2.680 -0.442 -0.711 1.00 79.88 79 ASP A O 1
ATOM 611 N N . VAL A 1 80 ? -1.120 -0.936 -2.249 1.00 82.94 80 VAL A N 1
ATOM 612 C CA . VAL A 1 80 ? -1.574 -2.311 -2.496 1.00 82.94 80 VAL A CA 1
ATOM 613 C C . VAL A 1 80 ? -0.824 -3.238 -1.552 1.00 82.94 80 VAL A C 1
ATOM 615 O O . VAL A 1 80 ? 0.407 -3.289 -1.560 1.00 82.94 80 VAL A O 1
ATOM 618 N N . ALA A 1 81 ? -1.566 -3.989 -0.748 1.00 86.25 81 ALA A N 1
ATOM 619 C CA . ALA A 1 81 ? -1.006 -4.926 0.207 1.0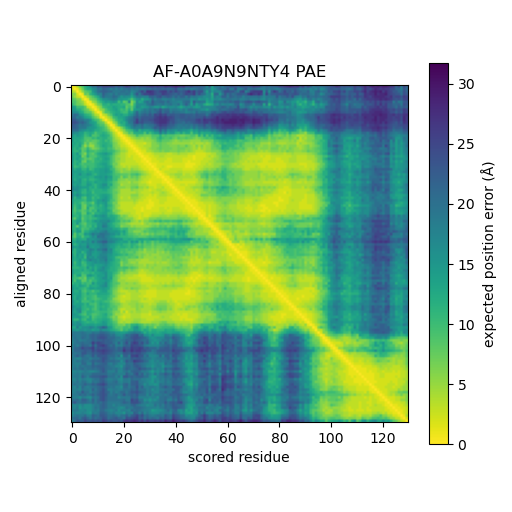0 86.25 81 ALA A CA 1
ATOM 620 C C . ALA A 1 81 ? -1.696 -6.289 0.148 1.00 86.25 81 ALA A C 1
ATOM 622 O O . ALA A 1 81 ? -2.849 -6.422 -0.265 1.00 86.25 81 ALA A O 1
ATOM 623 N N . VAL A 1 82 ? -0.969 -7.296 0.616 1.00 86.62 82 VAL A N 1
ATOM 624 C CA . VAL A 1 82 ? -1.432 -8.662 0.833 1.00 86.62 82 VAL A CA 1
ATOM 625 C C . VAL A 1 82 ? -1.299 -8.963 2.320 1.00 86.62 82 VAL A C 1
ATOM 627 O O . VAL A 1 82 ? -0.264 -8.696 2.933 1.00 86.62 82 VAL A O 1
ATOM 630 N N . MET A 1 83 ? -2.343 -9.531 2.923 1.00 87.25 83 MET A N 1
ATOM 631 C CA . MET A 1 83 ? -2.277 -10.021 4.299 1.00 87.25 83 MET A CA 1
ATOM 632 C C . MET A 1 83 ? -2.167 -11.538 4.297 1.00 87.25 83 MET A C 1
ATOM 634 O O . MET A 1 83 ? -3.036 -12.225 3.764 1.00 87.25 83 MET A O 1
ATOM 638 N N . ASN A 1 84 ? -1.134 -12.077 4.935 1.00 84.56 84 ASN A N 1
ATOM 639 C CA . ASN A 1 84 ? -0.968 -13.519 5.039 1.00 84.56 84 ASN A CA 1
ATOM 640 C C . ASN A 1 84 ? -1.760 -14.100 6.225 1.00 84.56 84 ASN A C 1
ATOM 642 O O . ASN A 1 84 ? -2.144 -13.402 7.168 1.00 84.56 84 ASN A O 1
ATOM 646 N N . LYS A 1 85 ? -1.953 -15.423 6.237 1.00 82.38 85 LYS A N 1
ATOM 647 C CA . LYS A 1 85 ? -2.673 -16.134 7.321 1.00 82.38 85 LYS A CA 1
ATOM 648 C C . LYS A 1 85 ? -2.010 -16.047 8.700 1.00 82.38 85 LYS A C 1
ATOM 650 O O . LYS A 1 85 ? -2.607 -16.449 9.695 1.00 82.38 85 LYS A O 1
ATOM 655 N N . GLN A 1 86 ? -0.764 -15.589 8.761 1.00 78.44 86 GLN A N 1
ATOM 656 C CA . GLN A 1 86 ? -0.011 -15.398 10.001 1.00 78.44 86 GLN A CA 1
ATOM 657 C C . GLN A 1 86 ? -0.210 -13.982 10.568 1.00 78.44 86 GLN A C 1
ATOM 659 O O . GLN A 1 86 ? 0.264 -13.705 11.667 1.00 78.44 86 GLN A O 1
ATOM 664 N N . GLY A 1 87 ? -0.945 -13.118 9.857 1.00 74.69 87 GLY A N 1
ATOM 665 C CA . GLY A 1 87 ? -1.208 -11.734 10.239 1.00 74.69 87 GLY A CA 1
ATOM 666 C C . GLY A 1 87 ? -0.089 -10.764 9.861 1.00 74.69 87 GLY A C 1
ATOM 667 O O . GLY A 1 87 ? -0.110 -9.628 10.333 1.00 74.69 87 GLY A O 1
ATOM 668 N N . ASN A 1 88 ? 0.877 -11.190 9.040 1.00 79.50 88 ASN A N 1
ATOM 669 C CA . ASN A 1 88 ? 1.850 -10.270 8.465 1.00 79.50 88 ASN A CA 1
ATOM 670 C C . ASN A 1 88 ? 1.252 -9.602 7.230 1.00 79.50 88 ASN A C 1
ATOM 672 O O . ASN A 1 88 ? 0.503 -10.221 6.467 1.00 79.50 88 ASN A O 1
ATOM 676 N N . LEU A 1 89 ? 1.615 -8.342 7.057 1.00 81.44 89 LEU A N 1
ATOM 677 C CA . LEU A 1 89 ? 1.192 -7.504 5.957 1.00 81.44 89 LEU A CA 1
ATOM 678 C C . LEU A 1 89 ? 2.393 -7.223 5.059 1.00 81.44 89 LEU A C 1
ATOM 680 O O . LEU A 1 89 ? 3.419 -6.722 5.523 1.00 81.44 89 LEU A O 1
ATOM 684 N N . ASP A 1 90 ? 2.237 -7.524 3.780 1.00 80.56 90 ASP A N 1
ATOM 685 C CA . ASP A 1 90 ? 3.246 -7.329 2.746 1.00 80.56 90 ASP A CA 1
ATOM 686 C C . ASP A 1 90 ? 2.720 -6.253 1.786 1.00 80.56 90 ASP A C 1
ATOM 688 O O . ASP A 1 90 ? 1.618 -6.390 1.257 1.00 80.56 90 ASP A O 1
ATOM 692 N N . ILE A 1 91 ? 3.455 -5.151 1.600 1.00 79.19 91 ILE A N 1
ATOM 693 C CA . ILE A 1 91 ? 3.076 -4.094 0.645 1.00 79.19 91 ILE A CA 1
ATOM 694 C C . ILE A 1 91 ? 3.728 -4.434 -0.687 1.00 79.19 91 ILE A C 1
ATOM 696 O O . ILE A 1 91 ? 4.950 -4.457 -0.784 1.00 79.19 91 ILE A O 1
ATOM 700 N N . THR A 1 92 ? 2.911 -4.719 -1.695 1.00 73.88 92 THR A N 1
ATOM 701 C CA . THR A 1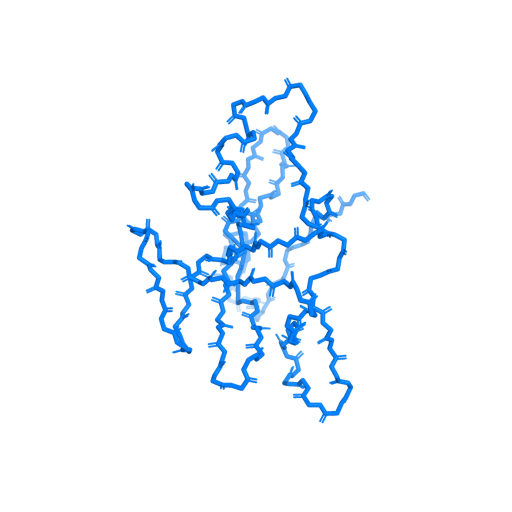 92 ? 3.380 -5.182 -3.007 1.00 73.88 92 THR A CA 1
ATOM 702 C C . THR A 1 92 ? 3.505 -4.038 -4.005 1.00 73.88 92 THR A C 1
ATOM 704 O O . THR A 1 92 ? 4.331 -4.113 -4.906 1.00 73.88 92 THR A O 1
ATOM 707 N N . ASP A 1 93 ? 2.693 -2.988 -3.863 1.00 65.56 93 ASP A N 1
ATOM 708 C CA . ASP A 1 93 ? 2.688 -1.866 -4.801 1.00 65.56 93 ASP A CA 1
ATOM 709 C C . ASP A 1 93 ? 2.129 -0.594 -4.146 1.00 65.56 93 ASP A C 1
ATOM 711 O O . ASP A 1 93 ? 1.517 -0.629 -3.075 1.00 65.56 93 ASP A O 1
ATOM 715 N N . ARG A 1 94 ? 2.288 0.550 -4.804 1.00 66.88 94 ARG A N 1
ATOM 716 C CA . ARG A 1 94 ? 1.634 1.810 -4.452 1.00 66.88 94 ARG A CA 1
ATOM 717 C C . ARG A 1 94 ? 0.673 2.222 -5.551 1.00 66.88 94 ARG A C 1
ATOM 719 O O . ARG A 1 94 ? 1.099 2.503 -6.666 1.00 66.88 94 ARG A O 1
ATOM 726 N N . LEU A 1 95 ? -0.602 2.439 -5.215 1.00 63.53 95 LEU A N 1
ATOM 727 C CA . LEU A 1 95 ? -1.588 2.908 -6.200 1.00 63.53 95 LEU A CA 1
ATOM 728 C C . LEU A 1 95 ? -1.229 4.278 -6.800 1.00 63.53 95 LEU A C 1
ATOM 730 O O . LEU A 1 95 ? -1.724 4.626 -7.871 1.00 63.53 95 LEU A O 1
ATOM 734 N N . LYS A 1 96 ? -0.420 5.098 -6.111 1.00 57.50 96 LYS A N 1
ATOM 735 C CA . LYS A 1 96 ? -0.046 6.447 -6.568 1.00 57.50 96 LYS A CA 1
ATOM 736 C C . LYS A 1 96 ? 1.401 6.817 -6.249 1.00 57.50 96 LYS A C 1
ATOM 738 O O . LYS A 1 96 ? 1.648 7.862 -5.640 1.00 57.50 96 LYS A O 1
ATOM 743 N N . GLU A 1 97 ? 2.378 6.036 -6.696 1.00 57.06 97 GLU A N 1
ATOM 744 C CA . GLU A 1 97 ? 3.693 6.643 -6.932 1.00 57.06 97 GLU A CA 1
ATOM 745 C C . GLU A 1 97 ? 3.631 7.460 -8.214 1.00 57.06 97 GLU A C 1
ATOM 747 O O . GLU A 1 97 ? 3.712 6.942 -9.315 1.00 57.06 97 GLU A O 1
ATOM 752 N N . LEU A 1 98 ? 3.418 8.766 -8.062 1.00 58.59 98 LEU A N 1
ATOM 753 C CA . LEU A 1 98 ? 3.451 9.722 -9.161 1.00 58.59 98 LEU A CA 1
ATOM 754 C C . LEU A 1 98 ? 4.563 10.732 -8.888 1.00 58.59 98 LEU A C 1
ATOM 756 O O . LEU A 1 98 ? 4.473 11.554 -7.971 1.00 58.59 98 LEU A O 1
ATOM 760 N N . ILE A 1 99 ? 5.601 10.703 -9.716 1.00 63.25 99 ILE A N 1
ATOM 761 C CA . ILE A 1 99 ? 6.615 11.748 -9.786 1.00 63.25 99 ILE A CA 1
ATOM 762 C C . ILE A 1 99 ? 5.965 12.966 -10.440 1.00 63.25 99 ILE A C 1
ATOM 764 O O . ILE A 1 99 ? 5.497 12.917 -11.579 1.00 63.25 99 ILE A O 1
ATOM 768 N N . LYS A 1 100 ? 5.933 14.086 -9.712 1.00 55.81 100 LYS A N 1
ATOM 769 C CA . LYS A 1 100 ? 5.504 15.373 -10.268 1.00 55.81 100 LYS A CA 1
ATOM 770 C C . LYS A 1 100 ? 6.674 16.019 -11.002 1.00 55.81 100 LYS A C 1
ATOM 772 O O . LYS A 1 100 ? 7.565 16.574 -10.366 1.00 55.81 100 LYS A O 1
ATOM 777 N N . TYR A 1 101 ? 6.644 16.003 -12.331 1.00 60.44 101 TYR A N 1
ATOM 778 C CA . TYR A 1 101 ? 7.643 16.661 -13.171 1.00 60.44 101 TYR A CA 1
ATOM 779 C C . TYR A 1 101 ? 6.999 17.789 -13.978 1.00 60.44 101 TYR A C 1
ATOM 781 O O . TYR A 1 101 ? 6.148 17.557 -14.833 1.00 60.44 101 TYR A O 1
ATOM 789 N N . THR A 1 102 ? 7.389 19.040 -13.714 1.00 66.56 102 THR A N 1
ATOM 790 C CA . THR A 1 102 ? 6.936 20.232 -14.471 1.00 66.56 102 THR A CA 1
ATOM 791 C C . THR A 1 102 ? 5.407 20.364 -14.631 1.00 66.56 102 THR A C 1
ATOM 793 O O . THR A 1 102 ? 4.922 20.886 -15.628 1.00 66.56 102 THR A O 1
ATOM 796 N N . GLY A 1 103 ? 4.634 19.891 -13.645 1.00 64.12 103 GLY A N 1
ATOM 797 C CA . GLY A 1 103 ? 3.163 19.930 -13.661 1.00 64.12 103 GLY A CA 1
ATOM 798 C C . GLY A 1 103 ? 2.479 18.666 -14.194 1.00 64.12 103 GLY A C 1
ATOM 799 O O . GLY A 1 103 ? 1.259 18.564 -14.096 1.00 64.12 103 GLY A O 1
ATOM 800 N N . PHE A 1 104 ? 3.241 17.686 -14.681 1.00 58.03 104 PHE A N 1
ATOM 801 C CA . PHE A 1 104 ? 2.747 16.373 -15.097 1.00 58.03 104 PHE A CA 1
ATOM 802 C C . PHE A 1 104 ? 2.961 15.335 -13.993 1.00 58.03 104 PHE A C 1
ATOM 804 O O . PHE A 1 104 ? 3.928 15.416 -13.234 1.00 58.03 104 PHE A O 1
ATOM 811 N N . GLN A 1 105 ? 2.036 14.382 -13.890 1.00 66.50 105 GLN A N 1
ATOM 812 C CA . GLN A 1 105 ? 2.108 13.244 -12.976 1.00 66.50 105 GLN A CA 1
ATOM 813 C C . GLN A 1 105 ? 2.557 12.025 -13.782 1.00 66.50 105 GLN A C 1
ATOM 815 O O . GLN A 1 105 ? 1.876 11.669 -14.739 1.00 66.50 105 GLN A O 1
ATOM 820 N N . ILE A 1 106 ? 3.703 11.436 -13.435 1.00 67.06 106 ILE A N 1
ATOM 821 C CA . ILE A 1 106 ? 4.280 10.290 -14.151 1.00 67.06 106 ILE A CA 1
ATOM 822 C C . ILE A 1 106 ? 4.577 9.179 -13.148 1.00 67.06 106 ILE A C 1
ATOM 824 O O . ILE A 1 106 ? 5.206 9.448 -12.124 1.00 67.06 106 ILE A O 1
ATOM 828 N N . ALA A 1 107 ? 4.147 7.951 -13.426 1.00 73.00 107 ALA A N 1
ATOM 829 C CA . ALA A 1 107 ? 4.475 6.813 -12.576 1.00 73.00 107 ALA A CA 1
ATOM 830 C C . ALA A 1 107 ? 5.940 6.373 -12.795 1.00 73.00 107 ALA A C 1
ATOM 832 O O . ALA A 1 107 ? 6.359 6.254 -13.949 1.00 73.00 107 ALA A O 1
ATOM 833 N N . PRO A 1 108 ? 6.738 6.123 -11.734 1.00 71.38 108 PRO A N 1
ATOM 834 C CA . PRO A 1 108 ? 8.093 5.588 -11.871 1.00 71.38 108 PRO A CA 1
ATOM 835 C C . PRO A 1 108 ? 8.127 4.292 -12.681 1.00 71.38 108 PRO A C 1
ATOM 837 O O . PRO A 1 108 ? 8.964 4.171 -13.569 1.00 71.38 108 PRO A O 1
ATOM 840 N N . ALA A 1 109 ? 7.164 3.392 -12.454 1.00 71.62 109 ALA A N 1
ATOM 841 C CA . ALA A 1 109 ? 7.060 2.116 -13.158 1.00 71.62 109 ALA A CA 1
ATOM 842 C C . ALA A 1 109 ? 6.951 2.278 -14.688 1.00 71.62 109 ALA A C 1
ATOM 844 O O . ALA A 1 109 ? 7.612 1.559 -15.432 1.00 71.62 109 ALA A O 1
ATOM 845 N N . GLU A 1 110 ? 6.198 3.274 -15.179 1.00 73.06 110 GLU A N 1
ATOM 846 C CA . GLU A 1 110 ? 6.124 3.564 -16.622 1.00 73.06 110 GLU A CA 1
ATOM 847 C C . GLU A 1 110 ? 7.485 4.009 -17.180 1.00 73.06 110 GLU A C 1
ATOM 849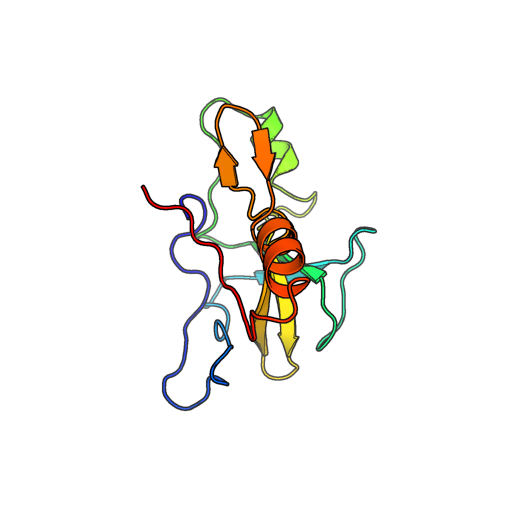 O O . GLU A 1 110 ? 7.881 3.627 -18.282 1.00 73.06 110 GLU A O 1
ATOM 854 N N . LEU A 1 111 ? 8.228 4.823 -16.423 1.00 78.81 111 LEU A N 1
ATOM 855 C CA . LEU A 1 111 ? 9.575 5.248 -16.807 1.00 78.81 111 LEU A CA 1
ATOM 856 C C . LEU A 1 111 ? 10.555 4.069 -16.792 1.00 78.81 111 LEU A C 1
ATOM 858 O O . LEU A 1 111 ? 11.365 3.950 -17.712 1.00 78.81 111 LEU A O 1
ATOM 862 N N . GLU A 1 112 ? 10.480 3.201 -15.785 1.00 82.50 112 GLU A N 1
ATOM 863 C CA . GLU A 1 112 ? 11.301 1.992 -15.667 1.00 82.50 112 GLU A CA 1
ATOM 864 C C . GLU A 1 112 ? 11.062 1.042 -16.839 1.00 82.50 112 GLU A C 1
ATOM 866 O O . GLU A 1 112 ? 12.024 0.641 -17.494 1.00 82.50 112 GLU A O 1
ATOM 871 N N . GLU A 1 113 ? 9.804 0.767 -17.191 1.00 80.56 113 GLU A N 1
ATOM 872 C CA . GLU A 1 113 ? 9.444 -0.099 -18.318 1.00 80.56 113 GLU A CA 1
ATOM 873 C C . GLU A 1 113 ? 9.994 0.442 -19.649 1.00 80.56 113 GLU A C 1
ATOM 875 O O . GLU A 1 113 ? 10.594 -0.294 -20.441 1.00 80.56 113 GLU A O 1
ATOM 880 N N . ILE A 1 114 ? 9.894 1.758 -19.878 1.00 83.88 114 ILE A N 1
ATOM 881 C CA . ILE A 1 114 ? 10.485 2.410 -21.057 1.00 83.88 114 ILE A CA 1
ATOM 882 C C . ILE A 1 114 ? 12.011 2.249 -21.067 1.00 83.88 114 ILE A C 1
ATOM 884 O O . ILE A 1 114 ? 12.608 2.055 -22.131 1.00 83.88 114 ILE A O 1
ATOM 888 N N . ILE A 1 115 ? 12.673 2.341 -19.916 1.00 84.69 115 ILE A N 1
ATOM 889 C CA . ILE A 1 115 ? 14.131 2.207 -19.825 1.00 84.69 115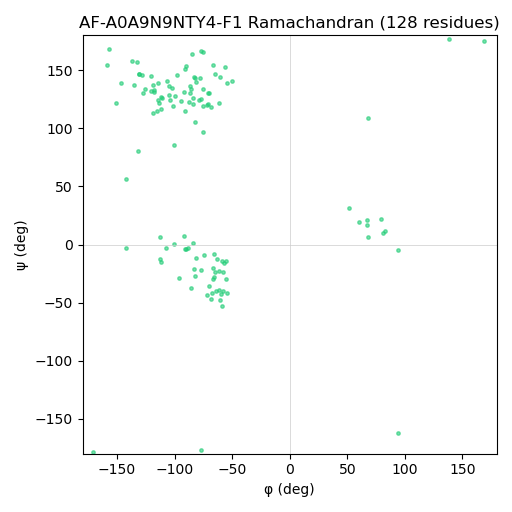 ILE A CA 1
ATOM 890 C C . ILE A 1 115 ? 14.558 0.747 -20.051 1.00 84.69 115 ILE A C 1
ATOM 892 O O . ILE A 1 115 ? 15.485 0.518 -20.833 1.00 84.69 115 ILE A O 1
ATOM 896 N N . ILE A 1 116 ? 13.856 -0.218 -19.451 1.00 89.69 116 ILE A N 1
ATOM 897 C CA . ILE A 1 116 ? 14.089 -1.667 -19.581 1.00 89.69 116 ILE A CA 1
ATOM 898 C C . ILE A 1 116 ? 13.806 -2.159 -21.006 1.00 89.69 116 ILE A C 1
ATOM 900 O O . ILE A 1 116 ? 14.466 -3.079 -21.484 1.00 89.69 116 ILE A O 1
ATOM 904 N N . SER A 1 117 ? 12.908 -1.505 -21.750 1.00 86.19 117 SER A N 1
ATOM 905 C CA . SER A 1 117 ? 12.653 -1.839 -23.161 1.00 86.19 117 SER A CA 1
ATOM 906 C C . SER A 1 117 ? 13.897 -1.731 -24.065 1.00 86.19 117 SER A C 1
ATOM 908 O O . SER A 1 117 ? 13.901 -2.231 -25.194 1.00 86.19 117 SER A O 1
ATOM 910 N N . ARG A 1 118 ? 14.978 -1.086 -23.596 1.00 88.56 118 ARG A N 1
ATOM 911 C CA . ARG A 1 118 ? 16.240 -0.974 -24.331 1.00 88.56 118 ARG A CA 1
ATOM 912 C C . ARG A 1 118 ? 17.112 -2.218 -24.121 1.00 88.56 118 ARG A C 1
ATOM 914 O O . ARG A 1 118 ? 17.531 -2.479 -23.001 1.00 88.56 118 ARG A O 1
ATOM 921 N N . PRO A 1 119 ? 17.571 -2.887 -25.196 1.00 86.19 119 PRO A N 1
ATOM 922 C CA . PRO A 1 119 ? 18.333 -4.139 -25.099 1.00 86.19 119 PRO A CA 1
ATOM 923 C C . PRO A 1 119 ? 19.722 -4.014 -24.444 1.00 86.19 119 PRO A C 1
ATOM 925 O O . PRO A 1 119 ? 20.377 -5.022 -24.204 1.00 86.19 119 PRO A O 1
ATOM 928 N N . ALA A 1 120 ? 20.195 -2.792 -24.180 1.00 92.06 120 ALA A N 1
ATOM 929 C CA . ALA A 1 120 ? 21.447 -2.531 -23.468 1.00 92.06 120 ALA A CA 1
ATOM 930 C C . ALA A 1 120 ? 21.266 -2.385 -21.943 1.00 92.06 120 ALA A C 1
ATOM 932 O O . ALA A 1 120 ? 22.256 -2.201 -21.235 1.00 92.06 120 ALA A O 1
ATOM 933 N N . VAL A 1 121 ? 20.028 -2.423 -21.445 1.00 85.56 121 VAL A N 1
ATOM 934 C CA . VAL A 1 121 ? 19.689 -2.257 -20.030 1.00 85.56 121 VAL A CA 1
ATOM 935 C C . VAL A 1 121 ? 19.168 -3.587 -19.493 1.00 85.56 121 VAL A C 1
ATOM 937 O O . VAL A 1 121 ? 18.266 -4.176 -20.077 1.00 85.56 121 VAL A O 1
ATOM 940 N N . LEU A 1 122 ? 19.760 -4.066 -18.398 1.00 86.00 122 LEU A N 1
ATOM 941 C CA . LEU A 1 122 ? 19.320 -5.292 -17.725 1.00 86.00 122 LEU A CA 1
ATOM 942 C C . LEU A 1 122 ? 18.192 -5.019 -16.723 1.00 86.00 122 LEU A C 1
ATOM 944 O O . LEU A 1 122 ? 17.298 -5.843 -16.584 1.00 86.00 122 LEU A O 1
ATOM 948 N N . ASP A 1 123 ? 18.265 -3.885 -16.028 1.00 83.06 123 ASP A N 1
ATOM 949 C CA . ASP A 1 123 ? 17.320 -3.484 -14.989 1.00 83.06 123 ASP A CA 1
ATOM 950 C C . ASP A 1 123 ? 17.380 -1.960 -14.789 1.00 83.06 123 ASP A C 1
ATOM 952 O O . ASP A 1 123 ? 18.408 -1.336 -15.091 1.00 83.06 123 ASP A O 1
ATOM 956 N N . ALA A 1 124 ? 16.299 -1.351 -14.305 1.00 83.69 124 ALA A N 1
ATOM 957 C CA . ALA A 1 124 ? 16.214 0.085 -14.058 1.00 83.69 124 ALA A CA 1
ATOM 958 C C . ALA A 1 124 ? 15.321 0.397 -12.853 1.00 83.69 124 ALA A C 1
ATOM 960 O O . ALA A 1 124 ? 14.245 -0.165 -12.722 1.00 83.69 124 ALA A O 1
ATOM 961 N N . ALA A 1 125 ? 15.755 1.355 -12.031 1.00 81.25 125 ALA A N 1
ATOM 962 C CA . ALA A 1 125 ? 14.969 1.909 -10.933 1.00 81.25 125 ALA A CA 1
ATOM 963 C C . ALA A 1 125 ? 14.905 3.437 -11.067 1.00 81.25 125 ALA A C 1
ATOM 965 O O . ALA A 1 125 ? 15.930 4.089 -11.311 1.00 81.25 125 ALA A O 1
ATOM 966 N N . VAL A 1 126 ? 13.718 4.018 -10.915 1.00 78.19 126 VAL A N 1
ATOM 967 C CA . VAL A 1 126 ? 13.461 5.450 -11.074 1.00 78.19 126 VAL A CA 1
ATOM 968 C C . VAL A 1 126 ? 13.108 6.055 -9.724 1.00 78.19 126 VAL A C 1
ATOM 970 O O . VAL A 1 126 ? 12.084 5.764 -9.118 1.00 78.19 126 VAL A O 1
ATOM 973 N N . LEU A 1 127 ? 13.961 6.970 -9.268 1.00 75.94 127 LEU A N 1
ATOM 974 C CA . LEU A 1 127 ? 13.794 7.676 -8.004 1.00 75.94 127 LEU A CA 1
ATOM 975 C C . LEU A 1 127 ? 13.661 9.176 -8.258 1.00 75.94 127 LEU A C 1
ATOM 977 O O . LEU A 1 127 ? 14.422 9.763 -9.031 1.00 75.94 127 LEU A O 1
ATOM 981 N N . ALA A 1 128 ? 12.723 9.819 -7.565 1.00 69.75 128 ALA A N 1
ATOM 982 C CA . ALA A 1 128 ? 12.659 11.273 -7.525 1.00 69.75 128 ALA A CA 1
ATOM 983 C C . ALA A 1 128 ? 13.769 11.818 -6.610 1.00 69.75 128 ALA A C 1
ATOM 985 O O . ALA A 1 128 ? 13.791 11.534 -5.413 1.00 69.75 128 ALA A O 1
ATOM 986 N N . LEU A 1 129 ? 14.679 12.622 -7.165 1.00 67.00 129 LEU A N 1
ATOM 987 C CA . LEU A 1 129 ? 15.659 13.380 -6.383 1.00 67.00 129 LEU A CA 1
ATOM 988 C C . LEU A 1 129 ? 15.041 14.717 -5.959 1.00 67.00 129 LEU A C 1
ATOM 990 O O . LEU A 1 129 ? 14.454 15.415 -6.787 1.00 67.00 129 LEU A O 1
ATOM 994 N N . THR A 1 130 ? 15.155 15.038 -4.668 1.00 51.69 130 THR A N 1
ATOM 995 C CA . THR A 1 130 ? 14.692 16.306 -4.074 1.00 51.69 130 THR A CA 1
ATOM 996 C C . THR A 1 130 ? 15.860 17.259 -3.880 1.00 51.69 130 THR A C 1
ATOM 998 O O . THR A 1 130 ? 16.949 16.765 -3.510 1.00 51.69 130 THR A O 1
#